Protein AF-A0A060BJA0-F1 (afdb_monomer)

Foldseek 3Di:
DVVVVQQVVDWAFPDWDDWPDPQKTWTWTQHPVRWIKIKIWGNAQAKDKIKDADPPAAWAWKAFSPPRDTQGTQDPRRMDIHIAHGRGMTIITGDHDD

Sequence (98 aa):
TVRSRSGIPTGALVDVPEVQHPSVLIMVNRLLDGRLEVTVLNFSGEEVTTRVRSEHLPVGMTRDLDTGRLVGAVDSDGALTVTLAAYGGLALVVEPAS

Organism: NCBI:txid114050

Mean predicted aligned error: 5.09 Å

pLDDT: mean 90.82, std 13.3, range [51.12, 98.31]

Nearest PDB structures (foldseek):
  4tvu-assembly1_B  TM=8.558E-01  e=1.190E-04  Deinococcus radiodurans R1 = ATCC 13939 = DSM 20539
  8z2s-assembly4_D  TM=8.547E-01  e=2.360E-04  Deinococcus radiodurans R1 = ATCC 13939 = DSM 20539
  8z2q-assembly4_F  TM=8.506E-01  e=2.914E-04  Deinococcus radiodurans R1 = ATCC 13939 = DSM 20539
  9ezl-assembly4_G  TM=8.408E-01  e=3.597E-04  Deinococcus radiodurans
  8z2r-assembly2_F  TM=8.540E-01  e=4.441E-04  Deinococcus radiodurans R1 = ATCC 13939 = DSM 20539

Solvent-accessible surface area (backbone atoms only — not comparable to full-atom values): 5551 Å² total; per-residue (Å²): 105,75,68,78,75,67,59,66,94,61,41,47,81,75,46,68,51,84,64,97,46,94,50,47,48,48,38,35,31,32,41,82,88,66,46,45,31,38,40,39,38,31,73,37,88,50,70,48,76,49,67,50,54,40,97,82,46,61,44,19,44,25,22,32,70,89,77,66,45,80,75,50,49,30,38,95,80,18,27,35,74,50,75,33,52,48,61,23,70,48,46,31,35,50,45,63,66,131

Secondary structure (DSSP, 8-state):
-HHHHS-GGG-EEEE----SSTTEEEEEEE-TTS-EEEEEEE-SSS-EEE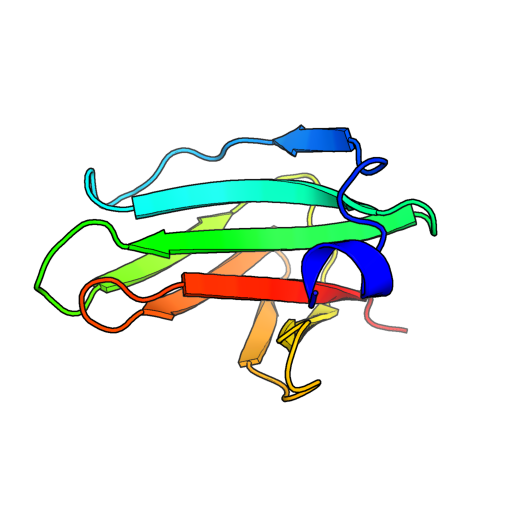EEE-TTPPSEEEEETTT--EEEEE-TTSEEEEEE-TT-EEEEEEEE--

Radius of gyration: 12.72 Å; Cα contacts (8 Å, |Δi|>4): 232; chains: 1; bounding box: 25×32×36 Å

Structure (mmCIF, N/CA/C/O backbone):
data_AF-A0A060BJA0-F1
#
_entry.id   AF-A0A060BJA0-F1
#
loop_
_atom_site.group_PDB
_atom_site.id
_atom_site.type_symbol
_atom_site.label_atom_id
_atom_site.label_alt_id
_atom_site.label_comp_id
_atom_site.label_asym_id
_atom_site.label_entity_id
_atom_site.label_seq_id
_atom_site.pdbx_PDB_ins_code
_atom_site.Cartn_x
_atom_site.Cartn_y
_atom_site.Cart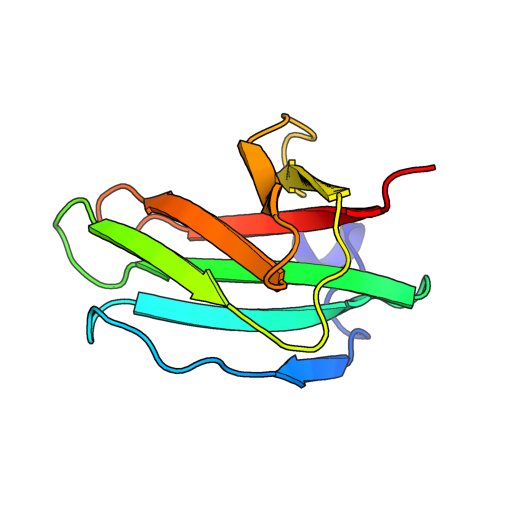n_z
_atom_site.occupancy
_atom_site.B_iso_or_equiv
_atom_site.auth_seq_id
_atom_site.auth_comp_id
_atom_site.auth_asym_id
_atom_site.auth_atom_id
_atom_site.pdbx_PDB_model_num
ATOM 1 N N . THR A 1 1 ? -2.506 -22.044 3.127 1.00 52.88 1 THR A N 1
ATOM 2 C CA . THR A 1 1 ? -3.043 -20.709 3.497 1.00 52.88 1 THR A CA 1
ATOM 3 C C . THR A 1 1 ? -2.852 -19.753 2.331 1.00 52.88 1 THR A C 1
ATOM 5 O O . THR A 1 1 ? -2.059 -20.080 1.456 1.00 52.88 1 THR A O 1
ATOM 8 N N . VAL A 1 2 ? -3.525 -18.592 2.294 1.00 54.41 2 VAL A N 1
ATOM 9 C CA . VAL A 1 2 ? -3.215 -17.518 1.315 1.00 54.41 2 VAL A CA 1
ATOM 10 C C . VAL A 1 2 ? -1.696 -17.269 1.267 1.00 54.41 2 VAL A C 1
ATOM 12 O O . VAL A 1 2 ? -1.100 -17.302 0.199 1.00 54.41 2 VAL A O 1
ATOM 15 N N . ARG A 1 3 ? -1.039 -17.256 2.441 1.00 52.16 3 ARG A N 1
ATOM 16 C CA . ARG A 1 3 ? 0.425 -17.129 2.609 1.00 52.16 3 ARG A CA 1
ATOM 17 C C . ARG A 1 3 ? 1.297 -18.121 1.827 1.00 52.16 3 ARG A C 1
ATOM 19 O O . ARG A 1 3 ? 2.378 -17.746 1.398 1.00 52.16 3 ARG A O 1
ATOM 26 N N . SER A 1 4 ? 0.885 -19.380 1.673 1.00 51.28 4 SER A N 1
ATOM 27 C CA . SER A 1 4 ? 1.687 -20.398 0.971 1.00 51.28 4 SER A CA 1
ATOM 28 C C . SER A 1 4 ? 1.456 -20.391 -0.542 1.00 51.28 4 SER A C 1
ATOM 30 O O . SER A 1 4 ? 2.193 -21.042 -1.271 1.00 51.28 4 SER A O 1
ATOM 32 N N . ARG A 1 5 ? 0.409 -19.698 -1.007 1.00 56.94 5 ARG A N 1
ATOM 33 C CA . ARG A 1 5 ? -0.017 -19.683 -2.410 1.00 56.94 5 ARG A CA 1
ATOM 34 C C . ARG A 1 5 ? 0.446 -18.426 -3.164 1.00 56.94 5 ARG A C 1
ATOM 36 O O . ARG A 1 5 ? 0.427 -18.445 -4.386 1.00 56.94 5 ARG A O 1
ATOM 43 N N . SER A 1 6 ? 0.886 -17.382 -2.454 1.00 55.25 6 SER A N 1
ATOM 44 C CA . SER A 1 6 ? 1.212 -16.058 -3.012 1.00 55.25 6 SER A CA 1
ATOM 45 C C . SER A 1 6 ? 2.703 -15.678 -3.032 1.00 55.25 6 SER A C 1
ATOM 47 O O . SER A 1 6 ? 3.036 -14.597 -3.500 1.00 55.25 6 SER A O 1
ATOM 49 N N . GLY A 1 7 ? 3.624 -16.519 -2.537 1.00 51.12 7 GLY A N 1
ATOM 50 C CA . GLY A 1 7 ? 5.070 -16.217 -2.582 1.00 51.12 7 GLY A CA 1
ATOM 51 C C . GLY A 1 7 ? 5.551 -15.116 -1.617 1.00 51.12 7 GLY A C 1
ATOM 52 O O . GLY A 1 7 ? 6.676 -14.633 -1.741 1.00 51.12 7 GLY A O 1
ATOM 53 N N . ILE A 1 8 ? 4.732 -14.756 -0.622 1.00 51.16 8 ILE A N 1
ATOM 54 C CA . ILE A 1 8 ? 5.021 -13.722 0.390 1.00 51.16 8 ILE A CA 1
ATOM 55 C C . ILE A 1 8 ? 6.346 -13.917 1.177 1.00 51.16 8 ILE A C 1
ATOM 57 O O . ILE A 1 8 ? 6.903 -12.903 1.586 1.00 51.16 8 ILE A O 1
ATOM 61 N N . PRO A 1 9 ? 6.942 -15.118 1.383 1.00 54.88 9 PRO A N 1
ATOM 62 C CA . PRO A 1 9 ? 8.204 -15.217 2.134 1.00 54.88 9 PRO A CA 1
ATOM 63 C C . PRO A 1 9 ? 9.459 -14.674 1.424 1.00 54.88 9 PRO A C 1
ATOM 65 O O . PRO A 1 9 ? 10.546 -14.785 1.979 1.00 54.88 9 PRO A O 1
ATOM 68 N N . THR A 1 10 ? 9.350 -14.150 0.203 1.00 58.28 10 THR A N 1
ATOM 69 C CA . THR A 1 10 ? 10.514 -13.952 -0.683 1.00 58.28 10 THR A CA 1
ATOM 70 C C . THR A 1 10 ? 10.515 -12.632 -1.456 1.00 58.28 10 THR A C 1
ATOM 72 O O . THR A 1 10 ? 11.347 -12.438 -2.339 1.00 58.28 10 THR A O 1
ATOM 75 N N . GLY A 1 11 ? 9.598 -11.720 -1.134 1.00 69.81 11 GLY A N 1
ATOM 76 C CA . GLY A 1 11 ? 9.660 -10.351 -1.639 1.00 69.81 11 GLY A CA 1
ATOM 77 C C . GLY A 1 11 ? 10.596 -9.473 -0.803 1.00 69.81 11 GLY A C 1
ATOM 78 O O . GLY A 1 11 ? 10.810 -9.742 0.377 1.00 69.81 11 GLY A O 1
ATOM 79 N N . ALA A 1 12 ? 11.154 -8.423 -1.404 1.00 90.00 12 ALA A N 1
ATOM 80 C CA . ALA A 1 12 ? 11.938 -7.417 -0.688 1.00 90.00 12 ALA A CA 1
ATOM 81 C C . ALA A 1 12 ? 11.045 -6.226 -0.324 1.00 90.00 12 ALA A C 1
ATOM 83 O O . ALA A 1 12 ? 10.410 -5.662 -1.212 1.00 90.00 12 ALA A O 1
ATOM 84 N N . LEU A 1 13 ? 11.022 -5.820 0.947 1.00 94.44 13 LEU A N 1
ATOM 85 C CA . LEU A 1 13 ? 10.436 -4.539 1.350 1.00 94.44 13 LEU A CA 1
ATOM 86 C C . LEU A 1 13 ? 11.332 -3.421 0.806 1.00 94.44 13 LEU A C 1
ATOM 88 O O . LEU A 1 13 ? 12.485 -3.309 1.222 1.00 94.44 13 LEU A O 1
ATOM 92 N N . VAL A 1 14 ? 10.832 -2.653 -0.162 1.00 96.38 14 VAL A N 1
ATOM 93 C CA . VAL A 1 14 ? 11.611 -1.611 -0.851 1.00 96.38 14 VAL A CA 1
ATOM 94 C C . VAL A 1 14 ? 11.309 -0.211 -0.336 1.00 96.38 14 VAL A C 1
ATOM 96 O O . VAL A 1 14 ? 12.171 0.650 -0.448 1.00 96.38 14 VAL A O 1
ATOM 99 N N . ASP A 1 15 ? 10.126 0.011 0.241 1.00 97.19 15 ASP A N 1
ATOM 100 C CA . ASP A 1 15 ? 9.734 1.312 0.781 1.00 97.19 15 ASP A CA 1
ATOM 101 C C . ASP A 1 15 ? 8.689 1.176 1.897 1.00 97.19 15 ASP A C 1
ATOM 103 O O . ASP A 1 15 ? 7.861 0.258 1.892 1.00 97.19 15 ASP A O 1
ATOM 107 N N . VAL A 1 16 ? 8.714 2.124 2.830 1.00 97.19 16 VAL A N 1
ATOM 108 C CA . VAL A 1 16 ? 7.693 2.344 3.863 1.00 97.19 16 VAL A CA 1
ATOM 109 C C . VAL A 1 16 ? 7.371 3.840 3.840 1.00 97.19 16 VAL A C 1
ATOM 111 O O . VAL A 1 16 ? 8.000 4.612 4.567 1.00 97.19 16 VAL A O 1
ATOM 114 N N . PRO A 1 17 ? 6.432 4.268 2.977 1.00 95.94 17 PRO A N 1
ATOM 115 C CA . PRO A 1 17 ? 6.109 5.678 2.813 1.00 95.94 17 PRO A CA 1
ATOM 116 C C . PRO A 1 17 ? 5.570 6.322 4.089 1.00 95.94 17 PRO A C 1
ATOM 118 O O . PRO A 1 17 ? 4.881 5.683 4.889 1.00 95.94 17 PRO A O 1
ATOM 121 N N . GLU A 1 18 ? 5.805 7.626 4.230 1.00 93.25 18 GLU A N 1
ATOM 122 C CA . GLU A 1 18 ? 5.125 8.428 5.245 1.00 93.25 18 GLU A CA 1
ATOM 123 C C . GLU A 1 18 ? 3.606 8.442 5.012 1.00 93.25 18 GLU A C 1
ATOM 125 O O . GLU A 1 18 ? 3.117 8.450 3.878 1.00 93.25 18 GLU A O 1
ATOM 130 N N . VAL A 1 19 ? 2.844 8.458 6.107 1.00 92.56 19 VAL A N 1
ATOM 131 C CA . VAL A 1 19 ? 1.379 8.358 6.096 1.00 92.56 19 VAL A CA 1
ATOM 132 C C . VAL A 1 19 ? 0.729 9.632 6.624 1.00 92.56 19 VAL A C 1
ATOM 134 O O . VAL A 1 19 ? 1.217 10.263 7.557 1.00 92.56 19 VAL A O 1
ATOM 137 N N . GLN A 1 20 ? -0.430 9.983 6.065 1.00 90.56 20 GLN A N 1
ATOM 138 C CA . GLN A 1 20 ? -1.244 11.108 6.550 1.00 90.56 20 GLN A CA 1
ATOM 139 C C . GLN A 1 20 ? -2.005 10.770 7.840 1.00 90.56 20 GLN A C 1
ATOM 141 O O . GLN A 1 20 ? -2.332 11.657 8.626 1.00 90.56 20 GLN A O 1
ATOM 146 N N . HIS A 1 21 ? -2.290 9.483 8.057 1.00 93.44 21 HIS A N 1
ATOM 147 C CA . HIS A 1 21 ? -3.035 8.988 9.207 1.00 93.44 21 HIS A CA 1
ATOM 148 C C . HIS A 1 21 ? -2.148 8.056 10.037 1.00 93.44 21 HIS A C 1
ATOM 150 O O . HIS A 1 21 ? -1.676 7.056 9.498 1.00 93.44 21 HIS A O 1
ATOM 156 N N . PRO A 1 22 ? -1.964 8.301 11.347 1.00 94.94 22 PRO A N 1
ATOM 157 C CA . PRO A 1 22 ? -1.103 7.467 12.191 1.00 94.94 22 PRO A CA 1
ATOM 158 C C . PRO A 1 22 ? -1.640 6.041 12.390 1.00 94.94 22 PRO A C 1
ATOM 160 O O . PRO A 1 22 ? -0.907 5.169 12.842 1.00 94.94 22 PRO A O 1
ATOM 163 N N . SER A 1 23 ? -2.914 5.792 12.065 1.00 96.81 23 SER A N 1
ATOM 164 C CA . SER A 1 23 ? -3.507 4.453 12.068 1.00 96.81 23 SER A CA 1
ATOM 165 C C . SER A 1 23 ? -3.219 3.654 10.798 1.00 96.81 23 SER A C 1
ATOM 167 O O . SER A 1 23 ? -3.630 2.500 10.718 1.00 96.81 23 SER A O 1
ATOM 169 N N . VAL A 1 24 ? -2.564 4.245 9.798 1.00 98.06 24 VAL A N 1
ATOM 170 C CA . VAL A 1 24 ? -2.286 3.594 8.519 1.00 98.06 24 VAL A CA 1
ATOM 171 C C . VAL A 1 24 ? -0.840 3.121 8.470 1.00 98.06 24 VAL A C 1
ATOM 173 O O . VAL A 1 24 ? 0.072 3.849 8.848 1.00 98.06 24 VAL A O 1
ATOM 176 N N . LEU A 1 25 ? -0.630 1.917 7.945 1.00 98.19 25 LEU A N 1
ATOM 177 C CA . LEU A 1 25 ? 0.679 1.426 7.525 1.00 98.19 25 LEU A CA 1
ATOM 178 C C . LEU A 1 25 ? 0.656 1.177 6.020 1.00 98.19 25 LEU A C 1
ATOM 180 O O . LEU A 1 25 ? -0.248 0.508 5.522 1.00 98.19 25 LEU A O 1
ATOM 184 N N . ILE A 1 26 ? 1.669 1.679 5.320 1.00 98.00 26 ILE A N 1
ATOM 185 C CA . ILE A 1 26 ? 1.917 1.390 3.908 1.00 98.00 26 ILE A CA 1
ATOM 186 C C . ILE A 1 26 ? 3.258 0.668 3.804 1.00 98.00 26 ILE A C 1
ATOM 188 O O . ILE A 1 26 ? 4.243 1.095 4.398 1.00 98.00 26 ILE A O 1
ATOM 192 N N . MET A 1 27 ? 3.302 -0.405 3.024 1.00 97.75 27 MET A N 1
ATOM 193 C CA . MET A 1 27 ? 4.531 -1.100 2.652 1.00 97.75 27 MET A CA 1
ATOM 194 C C . MET A 1 27 ? 4.544 -1.307 1.145 1.00 97.75 27 MET A C 1
ATOM 196 O O . MET A 1 27 ? 3.547 -1.756 0.581 1.00 97.75 27 MET A O 1
ATOM 200 N N . VAL A 1 28 ? 5.673 -1.022 0.503 1.00 97.06 28 VAL A N 1
ATOM 201 C CA . VAL A 1 28 ? 5.898 -1.361 -0.903 1.00 97.06 28 VAL A CA 1
ATOM 202 C C . VAL A 1 28 ? 6.878 -2.519 -0.958 1.00 97.06 28 VAL A C 1
ATOM 204 O O . VAL A 1 28 ? 8.021 -2.410 -0.513 1.00 97.06 28 VAL A O 1
ATOM 207 N N . ASN A 1 29 ? 6.435 -3.634 -1.517 1.00 95.69 29 ASN A N 1
ATOM 208 C CA . ASN A 1 29 ? 7.213 -4.849 -1.663 1.00 95.69 29 ASN A CA 1
ATOM 209 C C . ASN A 1 29 ? 7.524 -5.101 -3.136 1.00 95.69 29 ASN A C 1
ATOM 211 O O . ASN A 1 29 ? 6.687 -4.912 -4.015 1.00 95.69 29 ASN A O 1
ATOM 215 N N . ARG A 1 30 ? 8.720 -5.603 -3.419 1.00 94.50 30 ARG A N 1
ATOM 216 C CA . ARG A 1 30 ? 9.054 -6.217 -4.702 1.00 94.50 30 ARG A CA 1
ATOM 217 C C . ARG A 1 30 ? 8.835 -7.716 -4.602 1.00 94.50 30 ARG A C 1
ATOM 219 O O . ARG A 1 30 ? 9.499 -8.371 -3.805 1.00 94.50 30 ARG A O 1
ATOM 226 N N . LEU A 1 31 ? 7.936 -8.253 -5.417 1.00 91.31 31 LEU A N 1
ATOM 227 C CA . LEU A 1 31 ? 7.680 -9.685 -5.526 1.00 91.31 31 LEU A CA 1
ATOM 228 C C . LEU A 1 31 ? 8.820 -10.394 -6.276 1.00 91.31 31 LEU A C 1
ATOM 230 O O . LEU A 1 31 ? 9.635 -9.765 -6.951 1.00 91.31 31 LEU A O 1
ATOM 234 N N . LEU A 1 32 ? 8.859 -11.725 -6.188 1.00 87.56 32 LEU A N 1
ATOM 235 C CA . LEU A 1 32 ? 9.885 -12.556 -6.833 1.00 87.56 32 LEU A CA 1
ATOM 236 C C . LEU A 1 32 ? 9.965 -12.391 -8.355 1.00 87.56 32 LEU A C 1
ATOM 238 O O . LEU A 1 32 ? 11.041 -12.508 -8.933 1.00 87.56 32 LEU A O 1
ATOM 242 N N . ASP A 1 33 ? 8.831 -12.133 -8.999 1.00 88.88 33 AS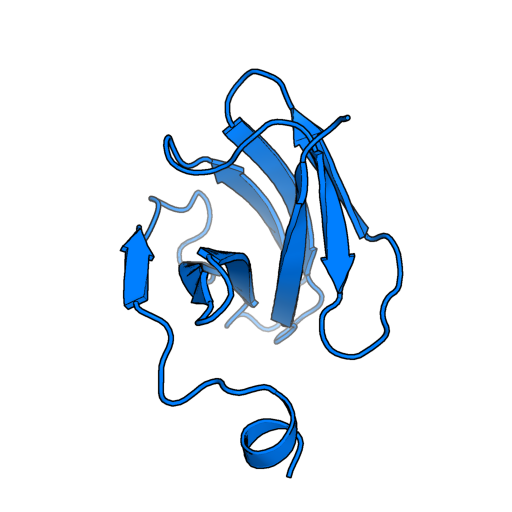P A N 1
ATOM 243 C CA . ASP A 1 33 ? 8.747 -11.900 -10.443 1.00 88.88 33 ASP A CA 1
ATOM 244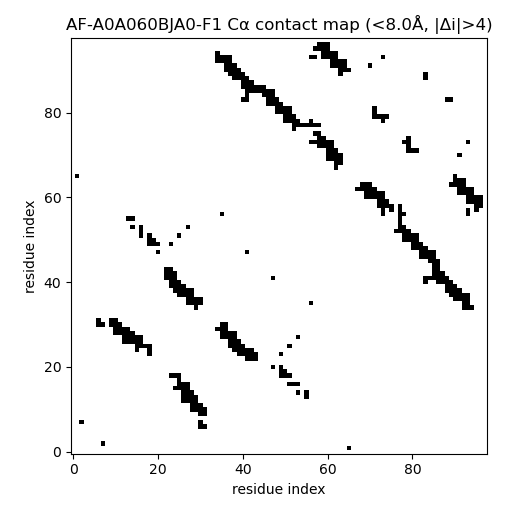 C C . ASP A 1 33 ? 9.072 -10.447 -10.836 1.00 88.88 33 ASP A C 1
ATOM 246 O O . ASP A 1 33 ? 8.914 -10.059 -11.991 1.00 88.88 33 ASP A O 1
ATOM 250 N N . GLY A 1 34 ? 9.536 -9.639 -9.880 1.00 90.38 34 GLY A N 1
ATOM 251 C CA . GLY A 1 34 ? 9.950 -8.256 -10.080 1.00 90.38 34 GLY A CA 1
ATOM 252 C C . GLY A 1 34 ? 8.818 -7.235 -10.009 1.00 90.38 34 GLY A C 1
ATOM 253 O O . GLY A 1 34 ? 9.125 -6.042 -9.907 1.00 90.38 34 GLY A O 1
ATOM 254 N N . ARG A 1 35 ? 7.546 -7.668 -10.007 1.00 93.12 35 ARG A N 1
ATOM 255 C CA . ARG A 1 35 ? 6.393 -6.771 -9.839 1.00 93.12 35 ARG A CA 1
ATOM 256 C C . ARG A 1 35 ? 6.427 -6.094 -8.475 1.00 93.12 35 ARG A C 1
ATOM 258 O O . ARG A 1 35 ? 6.972 -6.635 -7.512 1.00 93.12 35 ARG A O 1
ATOM 265 N N . LEU A 1 36 ? 5.821 -4.914 -8.395 1.00 95.88 36 LEU A N 1
ATOM 266 C CA . LEU A 1 36 ? 5.619 -4.230 -7.125 1.00 95.88 36 LEU A CA 1
ATOM 267 C C . LEU A 1 36 ? 4.233 -4.529 -6.571 1.00 95.88 36 LEU A C 1
ATOM 269 O O . LEU A 1 36 ? 3.248 -4.586 -7.306 1.00 95.88 36 LEU A O 1
ATOM 273 N N . GLU A 1 37 ? 4.185 -4.704 -5.262 1.00 96.06 37 GLU A N 1
ATOM 274 C CA . GLU A 1 37 ? 2.985 -4.866 -4.465 1.00 96.06 37 GLU A CA 1
ATOM 275 C C . GLU A 1 37 ? 2.960 -3.785 -3.383 1.00 96.06 37 GLU A C 1
ATOM 277 O O . GLU A 1 37 ? 3.993 -3.431 -2.820 1.00 96.06 37 GLU A O 1
ATOM 282 N N . VAL A 1 38 ? 1.782 -3.232 -3.123 1.00 97.31 38 VAL A N 1
ATOM 283 C CA . VAL A 1 38 ? 1.538 -2.236 -2.086 1.00 97.31 38 VAL A CA 1
ATOM 284 C C . VAL A 1 38 ? 0.572 -2.827 -1.073 1.00 97.31 38 VAL A C 1
ATOM 286 O O . VAL A 1 38 ? -0.614 -2.993 -1.368 1.00 97.31 38 VAL A O 1
ATOM 289 N N . THR A 1 39 ? 1.062 -3.080 0.135 1.00 97.19 39 THR A N 1
ATOM 290 C CA . THR A 1 39 ? 0.219 -3.438 1.273 1.00 97.19 39 THR A CA 1
ATOM 291 C C . THR A 1 39 ? -0.179 -2.165 2.010 1.00 97.19 39 THR A C 1
ATOM 293 O O . THR A 1 39 ? 0.687 -1.422 2.471 1.00 97.19 39 THR A O 1
ATOM 296 N N . VAL A 1 40 ? -1.481 -1.926 2.167 1.00 97.69 40 VAL A N 1
ATOM 297 C CA . VAL A 1 40 ? -2.018 -0.816 2.964 1.00 97.69 40 VAL A CA 1
ATOM 298 C C . VAL A 1 40 ? -2.940 -1.360 4.043 1.00 97.69 40 VAL A C 1
ATOM 300 O O . VAL A 1 40 ? -3.899 -2.064 3.736 1.00 97.69 40 VAL A O 1
ATOM 303 N N . LEU A 1 41 ? -2.660 -1.032 5.302 1.00 98.25 41 LEU A N 1
ATOM 304 C CA . LEU A 1 41 ? -3.410 -1.504 6.465 1.00 98.25 41 LEU A CA 1
ATOM 305 C C . LEU A 1 41 ? -3.957 -0.323 7.256 1.00 98.25 41 LEU A C 1
ATOM 307 O O . LEU A 1 41 ? -3.229 0.631 7.518 1.00 98.25 41 LEU A O 1
ATOM 311 N N . ASN A 1 42 ? -5.212 -0.425 7.679 1.00 98.31 42 ASN A N 1
ATOM 312 C CA . ASN A 1 42 ? -5.826 0.473 8.643 1.00 98.31 42 ASN A CA 1
ATOM 313 C C . ASN A 1 42 ? -5.953 -0.236 9.99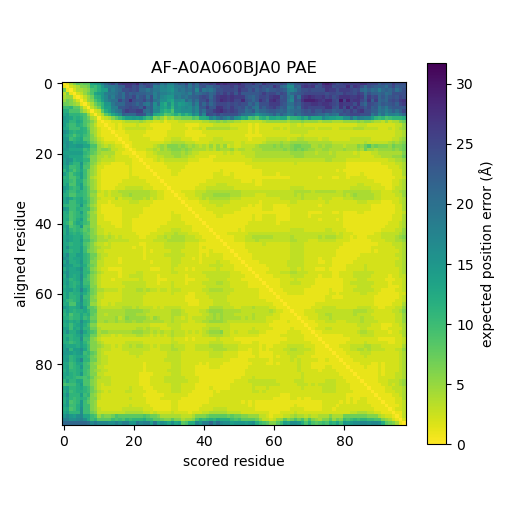9 1.00 98.31 42 ASN A C 1
ATOM 315 O O . ASN A 1 42 ? -6.596 -1.274 10.103 1.00 98.31 42 ASN A O 1
ATOM 319 N N . PHE A 1 43 ? -5.358 0.330 11.045 1.00 98.25 43 PHE A N 1
ATOM 320 C CA . PHE A 1 43 ? -5.406 -0.187 12.415 1.00 98.25 43 PHE A CA 1
ATOM 321 C C . PHE A 1 43 ? -6.464 0.498 13.292 1.00 98.25 43 PHE A C 1
ATOM 323 O O . PHE A 1 43 ? -6.577 0.167 14.473 1.00 98.25 43 PHE A O 1
ATOM 330 N N . SER A 1 44 ? -7.230 1.454 12.758 1.00 98.19 44 SER A N 1
ATOM 331 C CA . SER A 1 44 ? -8.333 2.084 13.489 1.00 98.19 44 SER A CA 1
ATOM 332 C C . SER A 1 44 ? -9.656 1.345 13.276 1.00 98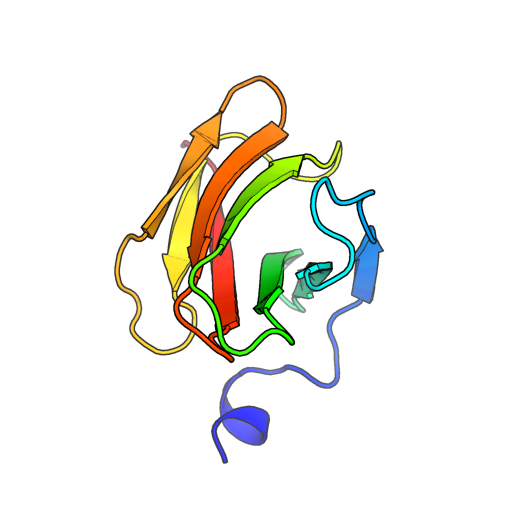.19 44 SER A C 1
ATOM 334 O O . SER A 1 44 ? -9.831 0.587 12.322 1.00 98.19 44 SER A O 1
ATOM 336 N N . GLY A 1 45 ? -10.612 1.613 14.167 1.00 98.12 45 GLY A N 1
ATOM 337 C CA . GLY A 1 45 ? -12.003 1.174 14.032 1.00 98.12 45 GLY A CA 1
ATOM 338 C C . GLY A 1 45 ? -12.860 2.065 13.131 1.00 98.12 45 GLY A C 1
ATOM 339 O O . GLY A 1 45 ? -14.072 1.899 13.120 1.00 98.12 45 GLY A O 1
ATOM 340 N N . GLU A 1 46 ? -12.248 2.989 12.391 1.00 98.00 46 GLU A N 1
ATOM 341 C CA . GLU A 1 46 ? -12.931 3.953 11.523 1.00 98.00 46 GLU A CA 1
ATOM 342 C C . GLU A 1 46 ? -12.491 3.758 10.072 1.00 98.00 46 GLU A C 1
ATOM 344 O O . GLU A 1 46 ? -11.380 3.295 9.819 1.00 98.00 46 GLU A O 1
ATOM 349 N N . GLU A 1 47 ? -13.332 4.130 9.107 1.00 98.12 47 GLU A N 1
ATOM 350 C CA . GLU A 1 47 ? -12.920 4.183 7.700 1.00 98.12 47 GLU A CA 1
ATOM 351 C C . GLU A 1 47 ? -11.831 5.249 7.494 1.00 98.12 47 GLU A C 1
ATOM 353 O O . GLU A 1 47 ? -11.893 6.342 8.060 1.00 98.12 47 GLU A O 1
ATOM 358 N N . VAL A 1 48 ? -10.830 4.941 6.666 1.00 98.00 48 VAL A N 1
ATOM 359 C CA . VAL A 1 48 ? -9.740 5.865 6.336 1.00 98.00 48 VAL A CA 1
ATOM 360 C C . VAL A 1 48 ? -9.519 5.902 4.831 1.00 98.00 48 VAL A C 1
ATOM 362 O O . VAL A 1 48 ? -9.348 4.868 4.189 1.00 98.00 48 VAL A O 1
ATOM 365 N N . THR A 1 49 ? -9.455 7.109 4.268 1.00 97.44 49 THR A N 1
ATOM 366 C CA . THR A 1 49 ? -8.965 7.337 2.904 1.00 97.44 49 THR A CA 1
ATOM 367 C C . THR A 1 49 ? -7.549 7.884 2.976 1.00 97.44 49 THR A C 1
ATOM 369 O O . THR A 1 49 ? -7.313 8.891 3.630 1.00 97.44 49 THR A O 1
ATOM 372 N N . THR A 1 50 ? -6.600 7.231 2.311 1.00 96.25 50 THR A N 1
ATOM 373 C CA . THR A 1 50 ? -5.183 7.607 2.345 1.00 96.25 50 THR A CA 1
ATOM 374 C C . THR A 1 50 ? -4.589 7.640 0.943 1.00 96.25 50 THR A C 1
ATOM 376 O O . THR A 1 50 ? -5.025 6.913 0.044 1.00 96.25 50 THR A O 1
ATOM 379 N N . ARG A 1 51 ? -3.572 8.482 0.756 1.00 96.19 51 ARG A N 1
ATOM 380 C CA . ARG A 1 51 ? -2.781 8.535 -0.475 1.00 96.19 51 ARG A CA 1
ATOM 381 C C . ARG A 1 51 ? -1.463 7.813 -0.251 1.00 96.19 51 ARG A C 1
ATOM 383 O O . ARG A 1 51 ? -0.690 8.207 0.617 1.00 96.19 51 ARG A O 1
ATOM 390 N N . VAL A 1 52 ? -1.213 6.788 -1.054 1.00 96.06 52 VAL A N 1
ATOM 391 C CA . VAL A 1 52 ? 0.091 6.139 -1.163 1.00 96.06 52 VAL A CA 1
ATOM 392 C C . VAL A 1 52 ? 0.923 6.915 -2.171 1.00 96.06 52 VAL A C 1
ATOM 394 O O . VAL A 1 52 ? 0.410 7.277 -3.229 1.00 96.06 52 VAL A O 1
ATOM 397 N N . ARG A 1 53 ? 2.199 7.146 -1.864 1.00 96.88 53 ARG A N 1
ATOM 398 C CA . ARG A 1 53 ? 3.180 7.705 -2.796 1.00 96.88 53 ARG A CA 1
ATOM 399 C C . ARG A 1 53 ? 4.529 7.043 -2.562 1.00 96.88 53 ARG A C 1
ATOM 401 O O . ARG A 1 53 ? 4.960 6.958 -1.420 1.00 96.88 53 ARG A O 1
ATOM 408 N N . SER A 1 54 ? 5.179 6.596 -3.627 1.00 97.06 54 SER A N 1
ATOM 409 C CA . SER A 1 54 ? 6.531 6.040 -3.565 1.00 97.06 54 SER A CA 1
ATOM 410 C C . SER A 1 54 ? 7.226 6.231 -4.907 1.00 97.06 54 SER A C 1
ATOM 412 O O . SER A 1 54 ? 6.620 6.022 -5.956 1.00 97.06 54 SER A O 1
ATOM 414 N N . GLU A 1 55 ? 8.511 6.585 -4.881 1.00 95.94 55 GLU A N 1
ATOM 415 C CA . GLU A 1 55 ? 9.333 6.756 -6.090 1.00 95.94 55 GLU A CA 1
ATOM 416 C C . GLU A 1 55 ? 9.540 5.442 -6.856 1.00 95.94 55 GLU A C 1
ATOM 418 O O . GLU A 1 55 ? 9.929 5.444 -8.023 1.00 95.94 55 GLU A O 1
ATOM 423 N N . HIS A 1 56 ? 9.269 4.304 -6.214 1.00 95.81 56 HIS A N 1
ATOM 424 C CA . HIS A 1 56 ? 9.383 2.997 -6.843 1.00 95.81 56 HIS A CA 1
ATOM 425 C C . HIS A 1 56 ? 8.169 2.635 -7.700 1.00 95.81 56 HIS A C 1
ATOM 427 O O . HIS A 1 56 ? 8.299 1.776 -8.570 1.00 95.81 56 HIS A O 1
ATOM 433 N N . LEU A 1 57 ? 7.000 3.238 -7.459 1.00 96.50 57 LEU A N 1
ATOM 434 C CA . LEU A 1 57 ? 5.757 2.817 -8.100 1.00 96.50 57 LEU A CA 1
ATOM 435 C C . LEU A 1 57 ? 5.678 3.321 -9.548 1.00 96.50 57 LEU A C 1
ATOM 437 O O . LEU A 1 57 ? 5.657 4.531 -9.771 1.00 96.50 57 LEU A O 1
ATOM 441 N N . PRO A 1 58 ? 5.593 2.420 -10.544 1.00 96.19 58 PRO A N 1
ATOM 442 C CA . PRO A 1 58 ? 5.383 2.825 -11.924 1.00 96.19 58 PRO A CA 1
ATOM 443 C C . PRO A 1 58 ? 3.927 3.239 -12.150 1.00 96.19 58 PRO A C 1
ATOM 445 O O . PRO A 1 58 ? 3.019 2.713 -11.505 1.00 96.19 58 PRO A O 1
ATOM 448 N N . VAL A 1 59 ? 3.705 4.109 -13.139 1.00 97.75 59 VAL A N 1
ATOM 449 C CA . VAL A 1 59 ? 2.365 4.397 -13.670 1.00 97.75 59 VAL A CA 1
ATOM 450 C C . VAL A 1 59 ? 1.719 3.096 -14.135 1.00 97.75 59 VAL A C 1
ATOM 452 O O . VAL A 1 59 ? 2.318 2.334 -14.900 1.00 97.75 59 VAL A O 1
ATOM 455 N N . GLY A 1 60 ? 0.493 2.834 -13.694 1.00 97.31 60 GLY A N 1
ATOM 456 C CA . GLY A 1 60 ? -0.145 1.558 -13.981 1.00 97.31 60 GLY A CA 1
ATOM 457 C C . GLY A 1 60 ? -1.428 1.314 -13.210 1.00 97.31 60 GLY A C 1
ATOM 458 O O . GLY A 1 60 ? -1.813 2.090 -12.340 1.00 97.31 60 GLY A O 1
ATOM 459 N N . MET A 1 61 ? -2.097 0.215 -13.532 1.00 97.69 61 MET A N 1
ATOM 460 C CA . MET A 1 61 ? -3.309 -0.215 -12.838 1.00 97.69 61 MET A CA 1
ATOM 461 C C . MET A 1 61 ? -2.945 -1.022 -11.597 1.00 97.69 61 MET A C 1
ATOM 463 O O . MET A 1 61 ? -1.952 -1.745 -11.590 1.00 97.69 61 MET A O 1
ATOM 467 N N . THR A 1 62 ? -3.761 -0.939 -10.551 1.00 97.44 62 THR A N 1
ATOM 468 C CA . THR A 1 62 ? -3.582 -1.743 -9.343 1.00 97.44 62 THR A CA 1
ATOM 469 C C . THR A 1 62 ? -4.698 -2.755 -9.177 1.00 97.44 62 THR A C 1
ATOM 471 O O . THR A 1 62 ? -5.886 -2.436 -9.292 1.00 97.44 62 THR A O 1
ATOM 474 N N . ARG A 1 63 ? -4.315 -3.999 -8.891 1.00 96.62 63 ARG A N 1
ATOM 475 C CA . ARG A 1 63 ? -5.250 -5.092 -8.634 1.00 96.62 63 ARG A CA 1
ATOM 476 C C . ARG A 1 63 ? -5.069 -5.642 -7.242 1.00 96.62 63 ARG A C 1
ATOM 478 O O . ARG A 1 63 ? -3.944 -5.848 -6.801 1.00 96.62 63 ARG A O 1
ATOM 485 N N . ASP A 1 64 ? -6.181 -5.938 -6.594 1.00 95.00 64 ASP A N 1
ATOM 486 C CA . ASP A 1 64 ? -6.181 -6.677 -5.344 1.00 95.00 64 ASP A CA 1
ATOM 487 C C . ASP A 1 64 ? -5.590 -8.078 -5.569 1.00 95.00 64 ASP A C 1
ATOM 489 O O . ASP A 1 64 ? -6.012 -8.811 -6.464 1.00 95.00 64 ASP A O 1
ATOM 493 N N . LEU A 1 65 ? -4.572 -8.429 -4.788 1.00 89.56 65 LEU A N 1
ATOM 494 C CA . LEU A 1 65 ? -3.793 -9.653 -4.947 1.00 89.56 65 LEU A CA 1
ATOM 495 C C . LEU A 1 65 ? -4.610 -10.913 -4.621 1.00 89.56 65 LEU A C 1
ATOM 497 O O . LEU A 1 65 ? -4.312 -11.978 -5.159 1.00 89.56 65 LEU A O 1
ATOM 501 N N . ASP A 1 66 ? -5.621 -10.810 -3.754 1.00 88.06 66 ASP A N 1
ATOM 502 C CA . ASP A 1 66 ? -6.454 -11.948 -3.349 1.00 88.06 66 ASP A CA 1
ATOM 503 C C . ASP A 1 66 ? -7.588 -12.200 -4.354 1.00 88.06 66 ASP A C 1
ATOM 505 O O . ASP 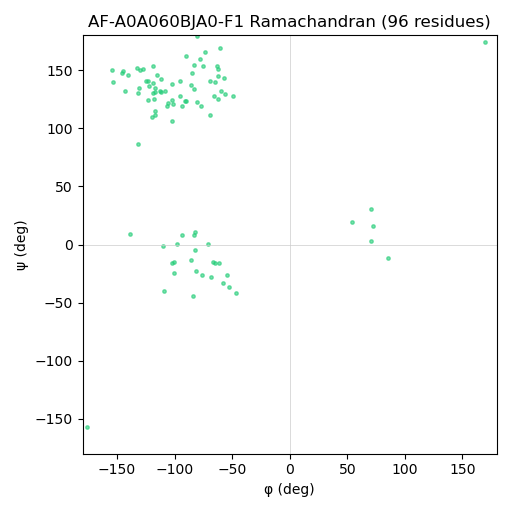A 1 66 ? -7.841 -13.331 -4.770 1.00 88.06 66 ASP A O 1
ATOM 509 N N . THR A 1 67 ? -8.248 -11.131 -4.798 1.00 91.38 67 THR A N 1
ATOM 510 C CA . THR A 1 67 ? -9.459 -11.197 -5.629 1.00 91.38 67 THR A CA 1
ATOM 511 C C . THR A 1 67 ? -9.216 -10.930 -7.115 1.00 91.38 67 THR A C 1
ATOM 513 O O . THR A 1 67 ? -10.097 -11.199 -7.934 1.00 91.38 67 THR A O 1
ATOM 516 N N . GLY A 1 68 ? -8.067 -10.361 -7.490 1.00 91.88 68 GLY A N 1
ATOM 517 C CA . GLY A 1 68 ? -7.736 -9.935 -8.857 1.00 91.88 68 GLY A CA 1
ATOM 518 C C . GLY A 1 68 ? -8.522 -8.713 -9.356 1.00 91.88 68 GLY A C 1
ATOM 519 O O . GLY A 1 68 ? -8.385 -8.309 -10.520 1.00 91.88 68 GLY A O 1
ATOM 520 N N . ARG A 1 69 ? -9.374 -8.122 -8.509 1.00 94.75 69 ARG A N 1
ATOM 521 C CA . ARG A 1 69 ? -10.217 -6.979 -8.874 1.00 94.75 69 ARG A CA 1
ATOM 522 C C . ARG A 1 69 ? -9.372 -5.731 -9.076 1.00 94.75 69 ARG A C 1
ATOM 524 O O . ARG A 1 69 ? -8.442 -5.483 -8.319 1.00 94.75 69 ARG A O 1
ATOM 531 N N . LEU A 1 70 ? -9.728 -4.938 -10.084 1.00 96.25 70 LEU A N 1
ATOM 532 C CA . LEU A 1 70 ? -9.159 -3.608 -10.283 1.00 96.25 70 LEU A CA 1
ATOM 533 C C . LEU A 1 70 ? -9.589 -2.702 -9.121 1.00 96.25 70 LEU A C 1
ATOM 535 O O . LEU A 1 70 ? -10.783 -2.615 -8.837 1.00 96.25 70 LEU A O 1
ATOM 539 N N . VAL A 1 71 ? -8.626 -2.052 -8.470 1.00 96.00 71 VAL A N 1
ATOM 540 C CA . VAL A 1 71 ? -8.864 -1.165 -7.318 1.00 96.00 71 VAL A CA 1
ATOM 541 C C . VAL A 1 71 ? -8.631 0.295 -7.688 1.00 96.00 71 VAL A C 1
ATOM 543 O O . VAL A 1 71 ? -9.405 1.160 -7.290 1.00 96.00 71 VAL A O 1
ATOM 546 N N . GLY A 1 72 ? -7.597 0.580 -8.477 1.00 95.12 72 GLY A N 1
ATOM 547 C CA . GLY A 1 72 ? -7.270 1.941 -8.883 1.00 95.12 72 GLY A CA 1
ATOM 548 C C . GLY A 1 72 ? -6.100 1.988 -9.854 1.00 95.12 72 GLY A C 1
ATOM 549 O O . GLY A 1 72 ? -5.811 1.011 -10.545 1.00 95.12 72 GLY A O 1
ATOM 550 N N . ALA A 1 73 ? -5.434 3.137 -9.902 1.00 97.12 73 ALA A N 1
ATOM 551 C CA . ALA A 1 73 ? -4.251 3.346 -10.720 1.00 97.12 73 ALA A CA 1
ATOM 552 C C . ALA A 1 73 ? -3.216 4.183 -9.966 1.00 97.12 73 ALA A C 1
ATOM 554 O O . ALA A 1 73 ? -3.576 5.071 -9.191 1.00 97.12 73 ALA A O 1
ATOM 555 N N . VAL A 1 74 ? -1.945 3.885 -10.219 1.00 97.94 74 VAL A N 1
ATOM 556 C CA . VAL A 1 74 ? -0.815 4.750 -9.893 1.00 97.94 74 VAL A CA 1
ATOM 557 C C . VAL A 1 74 ? -0.720 5.817 -10.980 1.00 97.94 74 VAL A C 1
ATOM 559 O O . VAL A 1 74 ? -0.622 5.492 -12.167 1.00 97.94 74 VAL A O 1
ATOM 562 N N . ASP A 1 75 ? -0.781 7.080 -10.577 1.00 97.19 75 ASP A N 1
ATOM 563 C CA . ASP A 1 75 ? -0.646 8.236 -11.459 1.00 97.19 75 ASP A CA 1
ATOM 564 C C . ASP A 1 75 ? 0.824 8.557 -11.792 1.00 97.19 75 ASP A C 1
ATOM 566 O O . ASP A 1 75 ? 1.756 7.881 -11.350 1.00 97.19 75 ASP A O 1
ATOM 570 N N . SER A 1 76 ? 1.039 9.599 -12.603 1.00 96.25 76 SER A N 1
ATOM 571 C CA . SER A 1 76 ? 2.370 10.046 -13.040 1.00 96.25 76 SER A CA 1
ATOM 572 C C . SER A 1 76 ? 3.296 10.492 -11.909 1.00 96.25 76 SER A C 1
ATOM 574 O O . SER A 1 76 ? 4.500 10.578 -12.134 1.00 96.25 76 SER A O 1
ATOM 576 N N . ASP A 1 77 ? 2.762 10.750 -10.713 1.00 95.81 77 ASP A N 1
ATOM 577 C CA . ASP A 1 77 ? 3.539 11.165 -9.544 1.00 95.81 77 ASP A CA 1
ATOM 578 C C . ASP A 1 77 ? 3.934 9.969 -8.657 1.00 95.81 77 ASP A C 1
ATOM 580 O O . ASP A 1 77 ? 4.441 10.160 -7.544 1.00 95.81 77 ASP A O 1
ATOM 584 N N . GLY A 1 78 ? 3.685 8.738 -9.125 1.00 96.06 78 GLY A N 1
ATOM 585 C CA . GLY A 1 78 ? 3.935 7.515 -8.365 1.00 96.06 78 GLY A CA 1
ATOM 586 C C . GLY A 1 78 ? 2.962 7.357 -7.198 1.00 96.06 78 GLY A C 1
ATOM 587 O O . GLY A 1 78 ? 3.333 6.824 -6.148 1.00 96.06 78 GLY A O 1
ATOM 588 N N . ALA A 1 79 ? 1.737 7.876 -7.338 1.00 96.56 79 ALA A N 1
ATOM 589 C CA . ALA A 1 79 ? 0.771 7.932 -6.254 1.00 96.56 79 ALA A CA 1
ATOM 590 C C . ALA A 1 79 ? -0.589 7.326 -6.612 1.00 96.56 79 ALA A C 1
ATOM 592 O O . ALA A 1 79 ? -1.029 7.332 -7.756 1.00 96.56 79 ALA A O 1
ATOM 593 N N . LEU A 1 80 ? -1.279 6.809 -5.598 1.00 96.25 80 LEU A N 1
ATOM 594 C CA . LEU A 1 80 ? -2.641 6.290 -5.713 1.00 96.25 80 LEU A CA 1
ATOM 595 C C . LEU A 1 80 ? -3.418 6.584 -4.426 1.00 96.25 80 LEU A C 1
ATOM 597 O O . LEU A 1 80 ? -2.8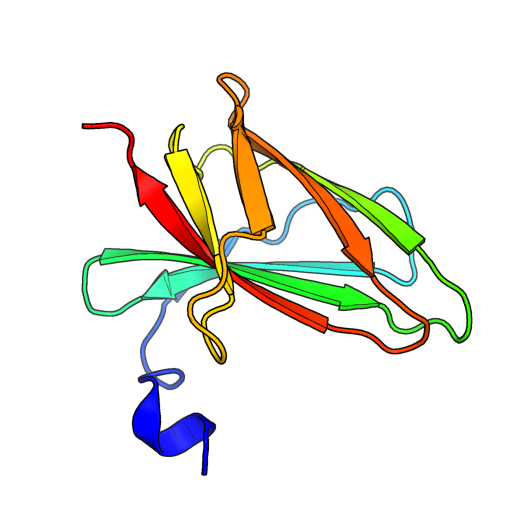43 6.628 -3.339 1.00 96.25 80 LEU A O 1
ATOM 601 N N . THR A 1 81 ? -4.729 6.777 -4.528 1.00 96.94 81 THR A N 1
ATOM 602 C CA . THR A 1 81 ? -5.600 6.987 -3.362 1.00 96.94 81 THR A CA 1
ATOM 603 C C . THR A 1 81 ? -6.466 5.753 -3.145 1.00 96.94 81 THR A C 1
ATOM 605 O O . THR A 1 81 ? -7.072 5.257 -4.092 1.00 96.94 81 THR A O 1
ATOM 608 N N . VAL A 1 82 ? -6.530 5.267 -1.905 1.00 96.50 82 VAL A N 1
ATOM 609 C CA . VAL A 1 82 ? -7.355 4.118 -1.501 1.00 96.50 82 VAL A CA 1
ATOM 610 C C . VAL A 1 82 ? -8.178 4.447 -0.269 1.00 96.50 82 VAL A C 1
ATOM 612 O O . VAL A 1 82 ? -7.747 5.208 0.598 1.00 96.50 82 VAL A O 1
ATOM 615 N N . THR A 1 83 ? -9.342 3.815 -0.179 1.00 97.00 83 THR A 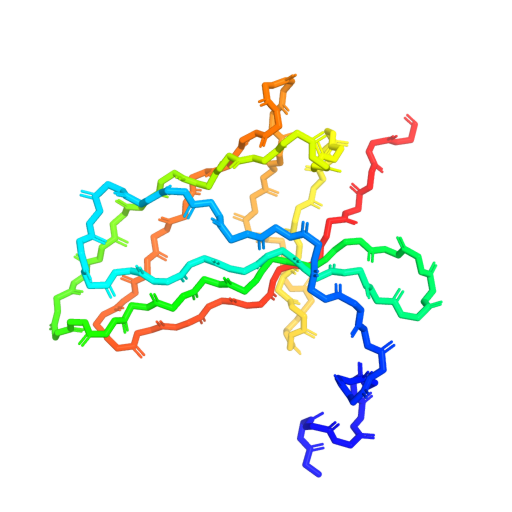N 1
ATOM 616 C CA . THR A 1 83 ? -10.206 3.845 1.000 1.00 97.00 83 THR A CA 1
ATOM 617 C C . THR A 1 83 ? -10.221 2.462 1.637 1.00 97.00 83 THR A C 1
ATOM 619 O O . THR A 1 83 ? -10.395 1.452 0.955 1.00 97.00 83 THR A O 1
ATOM 622 N N . LEU A 1 84 ? -10.009 2.421 2.948 1.00 97.12 84 LEU A N 1
ATOM 623 C CA . LEU A 1 84 ? -9.958 1.218 3.766 1.00 97.12 84 LEU A CA 1
ATOM 624 C C . LEU A 1 84 ? -11.066 1.300 4.802 1.00 97.12 84 LEU A C 1
ATOM 626 O O . LEU A 1 84 ? -11.159 2.285 5.534 1.00 97.12 84 LEU A O 1
ATOM 630 N N . ALA A 1 85 ? -11.855 0.237 4.912 1.00 98.06 85 ALA A N 1
ATOM 631 C CA . ALA A 1 85 ? -12.794 0.091 6.013 1.00 98.06 85 ALA A CA 1
ATOM 632 C C . ALA A 1 85 ? -12.067 0.073 7.375 1.00 98.06 85 ALA A C 1
ATOM 634 O O . ALA A 1 85 ? -10.840 -0.071 7.454 1.00 98.06 85 ALA A O 1
ATOM 635 N N . ALA A 1 86 ? -12.845 0.164 8.454 1.00 98.25 86 ALA A N 1
ATOM 636 C CA . ALA A 1 86 ? -12.380 -0.112 9.811 1.00 98.25 86 ALA A CA 1
ATOM 637 C C . ALA A 1 86 ? -11.638 -1.458 9.869 1.00 98.25 86 ALA A C 1
ATOM 639 O O . ALA A 1 86 ? -12.160 -2.476 9.408 1.00 98.25 86 ALA A O 1
ATOM 640 N N . TYR A 1 87 ? -10.418 -1.454 10.410 1.00 98.12 87 TYR A N 1
ATOM 641 C CA . TYR A 1 87 ? -9.515 -2.613 10.466 1.00 98.12 87 TYR A CA 1
ATOM 642 C C . TYR A 1 87 ? -9.237 -3.291 9.108 1.00 98.12 87 TYR A C 1
ATOM 644 O O . TYR A 1 87 ? -8.841 -4.458 9.051 1.00 98.12 87 TYR A O 1
ATOM 652 N N . GLY A 1 88 ? -9.486 -2.582 8.005 1.00 97.56 88 GLY A N 1
ATOM 653 C CA . GLY A 1 88 ? -9.349 -3.092 6.649 1.00 97.56 88 GLY A CA 1
ATOM 654 C C . GLY A 1 88 ? -7.901 -3.135 6.170 1.00 97.56 88 GLY A C 1
ATOM 655 O O . GLY A 1 88 ? -7.028 -2.418 6.663 1.00 97.56 88 GLY A O 1
ATOM 656 N N . GLY A 1 89 ? -7.658 -3.956 5.152 1.00 96.88 89 GLY A N 1
ATOM 657 C CA . GLY A 1 89 ? -6.369 -4.043 4.481 1.00 96.88 89 GLY A CA 1
ATOM 658 C C . GLY A 1 89 ? -6.531 -4.326 2.994 1.00 96.88 89 GLY A C 1
ATOM 659 O O . GLY A 1 89 ? -7.464 -5.019 2.592 1.00 96.88 89 GLY A O 1
ATOM 660 N N . LEU A 1 90 ? -5.613 -3.794 2.195 1.00 97.06 90 LEU A N 1
ATOM 661 C CA . LEU A 1 90 ? -5.481 -4.075 0.770 1.00 97.06 90 LEU A CA 1
ATOM 662 C C . LEU A 1 90 ? -4.057 -4.550 0.487 1.00 97.06 90 LEU A C 1
ATOM 664 O O . LEU A 1 90 ? -3.103 -4.008 1.041 1.00 97.06 90 LEU A O 1
ATOM 668 N N . ALA A 1 91 ? -3.926 -5.534 -0.398 1.00 96.38 91 ALA A N 1
ATOM 669 C CA . ALA A 1 91 ? -2.653 -5.946 -0.981 1.00 96.38 91 ALA A CA 1
ATOM 670 C C . ALA A 1 91 ? -2.768 -5.757 -2.491 1.00 96.38 91 ALA A C 1
ATOM 672 O O . ALA A 1 91 ? -3.552 -6.450 -3.136 1.00 96.38 91 ALA A O 1
ATOM 673 N N . LEU A 1 92 ? -2.063 -4.776 -3.048 1.00 97.25 92 LEU A N 1
ATOM 674 C CA . LEU A 1 92 ? -2.297 -4.290 -4.406 1.00 97.25 92 LEU A CA 1
ATOM 675 C C . LEU A 1 92 ? -1.079 -4.532 -5.291 1.00 97.25 92 LEU A C 1
ATOM 677 O O . LEU A 1 92 ? -0.044 -3.912 -5.082 1.00 97.25 92 LEU A O 1
ATOM 681 N N . VAL A 1 93 ? -1.194 -5.372 -6.316 1.00 96.75 93 VAL A N 1
ATOM 682 C CA . VAL A 1 93 ? -0.136 -5.521 -7.329 1.00 96.75 93 VAL A CA 1
ATOM 683 C C . VAL A 1 93 ? -0.270 -4.425 -8.373 1.00 96.75 93 VAL A C 1
ATOM 685 O O . VAL A 1 93 ? -1.368 -4.187 -8.876 1.00 96.75 93 VAL A O 1
ATOM 688 N N . VAL A 1 94 ? 0.849 -3.791 -8.721 1.00 97.00 94 VAL A N 1
ATOM 689 C CA . VAL A 1 94 ? 0.916 -2.790 -9.788 1.00 97.00 94 VAL A CA 1
ATOM 690 C C . VAL A 1 94 ? 1.238 -3.459 -11.122 1.00 97.00 94 VAL A C 1
ATOM 692 O O . VAL A 1 94 ? 2.257 -4.137 -11.268 1.00 97.00 94 VAL A O 1
ATOM 695 N N . GLU A 1 95 ? 0.367 -3.244 -12.102 1.00 94.81 95 GLU A N 1
ATOM 696 C CA . GLU A 1 95 ? 0.526 -3.632 -13.501 1.00 94.81 95 GLU A CA 1
ATOM 697 C C . GLU A 1 95 ? 0.924 -2.383 -14.304 1.00 94.81 95 GLU A C 1
ATOM 699 O O . GLU A 1 95 ? 0.076 -1.506 -14.502 1.00 94.81 95 GLU A O 1
ATOM 704 N N . PRO A 1 96 ? 2.195 -2.255 -14.739 1.00 87.62 96 PRO A N 1
ATOM 705 C CA . PRO A 1 96 ? 2.656 -1.084 -15.481 1.00 87.62 96 PRO A CA 1
ATOM 706 C C . PRO A 1 96 ? 1.836 -0.851 -16.753 1.00 87.62 96 PRO A C 1
ATOM 708 O O . PRO A 1 96 ? 1.453 -1.807 -17.433 1.00 87.62 96 PRO A O 1
ATOM 711 N N . ALA A 1 97 ? 1.598 0.417 -17.092 1.00 83.62 97 ALA A N 1
ATOM 712 C CA . ALA A 1 97 ? 1.032 0.768 -18.391 1.00 83.62 97 ALA A CA 1
ATOM 713 C C . ALA A 1 97 ? 1.962 0.268 -19.517 1.00 83.62 97 ALA A C 1
ATOM 715 O O . ALA A 1 97 ? 3.179 0.437 -19.435 1.00 83.62 97 ALA A O 1
ATOM 716 N N . SER A 1 98 ? 1.380 -0.407 -20.516 1.00 70.06 98 SER A N 1
ATOM 717 C CA . SER A 1 98 ? 2.088 -0.970 -21.680 1.00 70.06 98 SER A CA 1
ATOM 718 C C . SER A 1 98 ? 2.519 0.100 -22.674 1.00 70.06 98 SER A C 1
ATOM 720 O O . SER A 1 98 ? 1.753 1.077 -22.837 1.00 70.06 98 SER A O 1
#